Protein AF-A0AAV3SP90-F1 (afdb_monomer_lite)

Foldseek 3Di:
DDDPPDFEDEDDDDPPDPDDLQNQLVCLLVQNNPRGQWYDALQWIWGQPPPPVTSQWTFIHHPPDPDGPDIDGSPVDPGSVVVNVVSNVVHVVVVVD

Secondary structure (DSSP, 8-state):
-----SS-----S-TTSS--HHHHHHHHHHT---S-SEEEETTEEEEE-SSSSSTTEEEEE-TT-SS-SEEEEGGG-SSHHHHHHHHHHS-HHHHT-

Organism: Halococcus dombrowskii (NCBI:txid179637)

Sequence (97 aa):
MSSRDDGFAVVYPDEDSQWTSAAVLGELMAGVYEHGAWVQIHGVDLRLAGDSDGQNVWYVHPPDEPDPVEAVNTQAFQTASALEEYLRDLDPAKQAD

Structure (mmCIF, N/CA/C/O backbone):
data_AF-A0AAV3SP90-F1
#
_entry.id   AF-A0AAV3SP90-F1
#
loop_
_atom_site.group_PDB
_atom_site.id
_atom_site.type_symbol
_atom_site.label_atom_id
_atom_site.label_alt_id
_atom_site.label_comp_id
_atom_site.label_asym_id
_atom_site.label_entity_id
_atom_site.label_seq_id
_atom_site.pdbx_PDB_ins_code
_atom_site.Cartn_x
_atom_site.Cartn_y
_atom_site.Cartn_z
_atom_site.occupancy
_atom_site.B_iso_or_equiv
_atom_site.auth_seq_id
_atom_site.auth_comp_id
_atom_site.auth_asym_id
_atom_site.auth_atom_id
_atom_site.pdbx_PDB_model_num
ATOM 1 N N . MET A 1 1 ? 12.766 -15.348 -15.921 1.00 44.75 1 MET A N 1
ATOM 2 C CA . MET A 1 1 ? 13.328 -15.239 -14.559 1.00 44.75 1 MET A CA 1
ATOM 3 C C . MET A 1 1 ? 14.511 -14.293 -14.639 1.00 44.75 1 MET A C 1
ATOM 5 O O . MET A 1 1 ? 15.613 -14.736 -14.932 1.00 44.75 1 MET A O 1
ATOM 9 N N . SER A 1 2 ? 14.258 -12.993 -14.501 1.00 40.25 2 SER A N 1
ATOM 10 C CA . SER A 1 2 ? 15.283 -11.954 -14.622 1.00 40.25 2 SER A CA 1
ATOM 11 C C . SER A 1 2 ? 15.239 -11.086 -13.368 1.00 40.25 2 SER A C 1
ATOM 13 O O . SER A 1 2 ? 14.243 -10.422 -13.113 1.00 40.25 2 SER A O 1
ATOM 15 N N . SER A 1 3 ? 16.302 -11.239 -12.581 1.00 42.72 3 SER A N 1
ATOM 16 C CA . SER A 1 3 ? 16.845 -10.427 -11.487 1.00 42.72 3 SER A CA 1
ATOM 17 C C . SER A 1 3 ? 15.913 -9.487 -10.709 1.00 42.72 3 SER A C 1
ATOM 19 O O . SER A 1 3 ? 15.781 -8.312 -11.034 1.00 42.72 3 SER A O 1
ATOM 21 N N . ARG A 1 4 ? 15.394 -10.007 -9.588 1.00 53.28 4 ARG A N 1
ATOM 22 C CA . ARG A 1 4 ? 15.040 -9.260 -8.364 1.00 53.28 4 ARG A CA 1
ATOM 23 C C . ARG A 1 4 ? 16.334 -8.860 -7.624 1.00 53.28 4 ARG A C 1
ATOM 25 O O . ARG A 1 4 ? 16.640 -9.449 -6.597 1.00 53.28 4 ARG A O 1
ATOM 32 N N . ASP A 1 5 ? 17.144 -7.956 -8.171 1.00 50.59 5 ASP A N 1
ATOM 33 C CA . ASP A 1 5 ? 18.406 -7.525 -7.532 1.00 50.59 5 ASP A CA 1
ATOM 34 C C . ASP A 1 5 ? 18.750 -6.085 -7.954 1.00 50.59 5 ASP A C 1
ATOM 36 O O . ASP A 1 5 ? 19.648 -5.884 -8.759 1.00 50.59 5 ASP A O 1
ATOM 40 N N . ASP A 1 6 ? 17.930 -5.112 -7.524 1.00 49.50 6 ASP A N 1
ATOM 41 C CA . ASP A 1 6 ? 18.294 -3.690 -7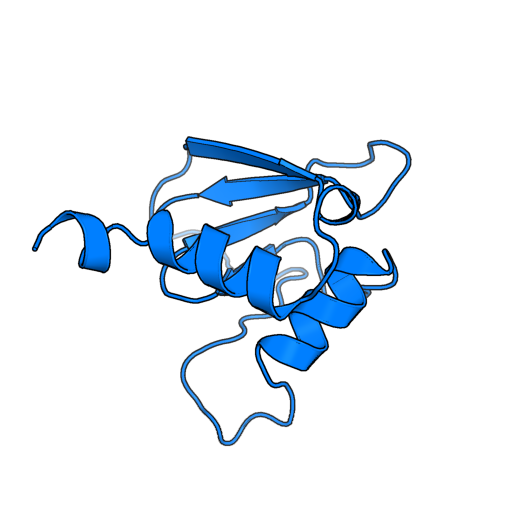.325 1.00 49.50 6 ASP A CA 1
ATOM 42 C C . ASP A 1 6 ? 17.088 -2.951 -6.673 1.00 49.50 6 ASP A C 1
ATOM 44 O O . ASP A 1 6 ? 16.113 -2.624 -7.346 1.00 49.50 6 ASP A O 1
ATOM 48 N N . GLY A 1 7 ? 17.082 -2.747 -5.345 1.00 49.44 7 GLY A N 1
ATOM 49 C CA . GLY A 1 7 ? 16.218 -1.737 -4.690 1.00 49.44 7 GLY A CA 1
ATOM 50 C C . GLY A 1 7 ? 14.759 -2.083 -4.317 1.00 49.44 7 GLY A C 1
ATOM 51 O O . GLY A 1 7 ? 13.888 -1.219 -4.450 1.00 49.44 7 GLY A O 1
ATOM 52 N N . PHE A 1 8 ? 14.461 -3.292 -3.826 1.00 51.56 8 PHE A N 1
ATOM 53 C CA . PHE A 1 8 ? 13.129 -3.650 -3.300 1.00 51.56 8 PHE A CA 1
ATOM 54 C C . PHE A 1 8 ? 13.202 -4.075 -1.829 1.00 51.56 8 PHE A C 1
ATOM 56 O O . PHE A 1 8 ? 14.136 -4.768 -1.424 1.00 51.56 8 PHE A O 1
ATOM 63 N N . ALA A 1 9 ? 12.192 -3.705 -1.043 1.00 54.38 9 ALA A N 1
ATOM 64 C CA . ALA A 1 9 ? 12.022 -4.179 0.321 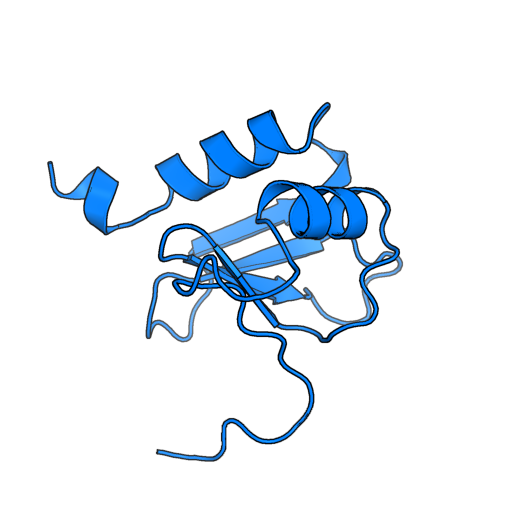1.00 54.38 9 ALA A CA 1
ATOM 65 C C . ALA A 1 9 ? 10.785 -5.080 0.372 1.00 54.38 9 ALA A C 1
ATOM 67 O O . ALA A 1 9 ? 9.644 -4.636 0.264 1.00 54.38 9 ALA A O 1
ATOM 68 N N . VAL A 1 10 ? 11.022 -6.388 0.497 1.00 55.19 10 VAL A N 1
ATOM 69 C CA . VAL A 1 10 ? 9.945 -7.365 0.693 1.00 55.19 10 VAL A CA 1
ATOM 70 C C . VAL A 1 10 ? 9.507 -7.296 2.142 1.00 55.19 10 VAL A C 1
ATOM 72 O O . VAL A 1 10 ? 10.297 -7.548 3.048 1.00 55.19 10 VAL A O 1
ATOM 75 N N . VAL A 1 11 ? 8.236 -6.991 2.349 1.00 59.88 11 VAL A N 1
ATOM 76 C CA . VAL A 1 11 ? 7.608 -6.960 3.663 1.00 59.88 11 VAL A CA 1
ATOM 77 C C . VAL A 1 11 ? 6.540 -8.055 3.639 1.00 59.88 11 VAL A C 1
ATOM 79 O O . VAL A 1 11 ? 5.391 -7.713 3.468 1.00 59.88 11 VAL A O 1
ATOM 82 N N . TYR A 1 12 ? 6.890 -9.358 3.667 1.00 58.25 12 TYR A N 1
ATOM 83 C CA . TYR A 1 12 ? 6.075 -10.497 4.193 1.00 58.25 12 TYR A CA 1
ATOM 84 C C . TYR A 1 12 ? 6.563 -11.897 3.721 1.00 58.25 12 TYR A C 1
ATOM 86 O O . TYR A 1 12 ? 7.203 -11.984 2.670 1.00 58.25 12 TYR A O 1
ATOM 94 N N . PRO A 1 13 ? 6.224 -13.009 4.435 1.00 46.91 13 PRO A N 1
ATOM 95 C CA . PRO A 1 13 ? 5.525 -13.129 5.718 1.00 46.91 13 PRO A CA 1
ATOM 96 C C . PRO A 1 13 ? 6.455 -13.742 6.781 1.00 46.91 13 PRO A C 1
ATOM 98 O O . PRO A 1 13 ? 6.370 -14.929 7.081 1.00 46.91 13 PRO A O 1
ATOM 101 N N . ASP A 1 14 ? 7.377 -12.966 7.334 1.00 40.72 14 ASP A N 1
ATOM 102 C CA . ASP A 1 14 ? 8.162 -13.415 8.482 1.00 40.72 14 ASP A CA 1
ATOM 103 C C . ASP A 1 14 ? 8.057 -12.313 9.532 1.00 40.72 14 ASP A C 1
ATOM 105 O O . ASP A 1 14 ? 8.710 -11.275 9.441 1.00 40.72 14 ASP A O 1
ATOM 109 N N . GLU A 1 15 ? 7.160 -12.516 10.500 1.00 44.03 15 GLU A N 1
ATOM 110 C CA . GLU A 1 15 ? 6.970 -11.647 11.672 1.00 44.03 15 GLU A CA 1
ATOM 111 C C . GLU A 1 15 ? 8.239 -11.555 12.557 1.00 44.03 15 GLU A C 1
ATOM 113 O O . GLU A 1 15 ? 8.238 -10.864 13.574 1.00 44.03 15 GLU A O 1
ATOM 118 N N . ASP A 1 16 ? 9.330 -12.222 12.165 1.00 45.62 16 ASP A N 1
ATOM 119 C CA . ASP A 1 16 ? 10.684 -12.119 12.723 1.00 45.62 16 ASP A CA 1
ATOM 120 C C . ASP A 1 16 ? 11.478 -10.932 12.128 1.00 45.62 16 ASP A C 1
ATOM 122 O O . ASP A 1 16 ? 12.511 -10.513 12.660 1.00 45.62 16 ASP A O 1
ATOM 126 N N . SER A 1 17 ? 10.982 -10.322 11.046 1.00 51.91 17 SER A N 1
ATOM 127 C CA . SER A 1 17 ? 11.510 -9.060 10.536 1.00 51.91 17 SER A CA 1
ATOM 128 C C . SER A 1 17 ? 10.995 -7.892 11.375 1.00 51.91 17 SER A C 1
ATOM 130 O O . SER A 1 17 ? 9.802 -7.694 11.560 1.00 51.91 17 SER A O 1
ATOM 132 N N . GLN A 1 18 ? 11.931 -7.064 11.827 1.00 55.66 18 GLN A N 1
ATOM 133 C CA . GLN A 1 18 ? 11.801 -5.808 12.593 1.00 55.66 18 GLN A CA 1
ATOM 134 C C . GLN A 1 18 ? 10.784 -4.767 12.041 1.00 55.66 18 GLN A C 1
ATOM 136 O O . GLN A 1 18 ? 10.643 -3.686 12.610 1.00 55.66 18 GLN A O 1
ATOM 141 N N . TRP A 1 19 ? 10.087 -5.072 10.943 1.00 62.09 19 TRP A N 1
ATOM 142 C CA . TRP A 1 19 ? 9.259 -4.184 10.135 1.00 62.09 19 TRP A CA 1
ATOM 14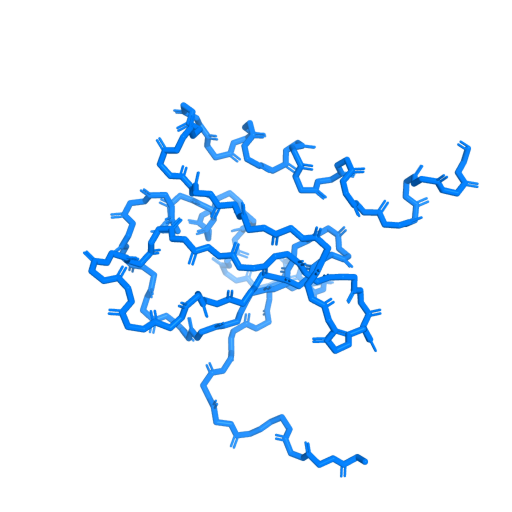3 C C . TRP A 1 19 ? 7.830 -4.730 10.076 1.00 62.09 19 TRP A C 1
ATOM 145 O O . TRP A 1 19 ? 7.542 -5.682 9.356 1.00 62.09 19 TRP A O 1
ATOM 155 N N . THR A 1 20 ? 6.923 -4.125 10.842 1.00 74.19 20 THR A N 1
ATOM 156 C CA . THR A 1 20 ? 5.490 -4.460 10.777 1.00 74.19 20 THR A CA 1
ATOM 157 C C . THR A 1 20 ? 4.830 -3.778 9.575 1.00 74.19 20 THR A C 1
ATOM 159 O O . THR A 1 20 ? 5.265 -2.698 9.167 1.00 74.19 20 THR A O 1
ATOM 162 N N . SER A 1 21 ? 3.745 -4.355 9.038 1.00 77.25 21 SER A N 1
ATOM 163 C CA . SER A 1 21 ? 2.945 -3.731 7.966 1.00 77.25 21 SER A CA 1
ATOM 164 C C . SER A 1 21 ? 2.514 -2.312 8.345 1.00 77.25 21 SER A C 1
ATOM 166 O O . SER A 1 21 ? 2.634 -1.391 7.545 1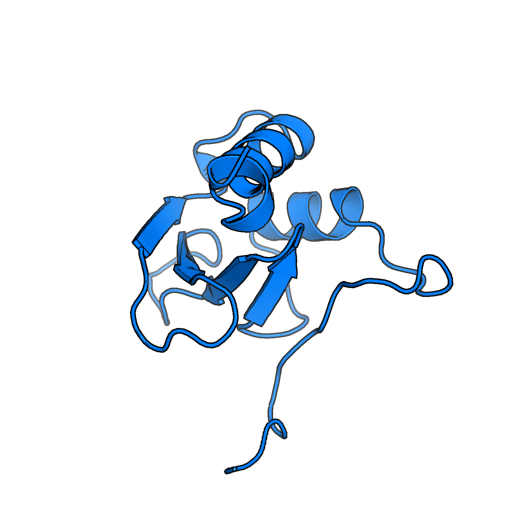.00 77.25 21 SER A O 1
ATOM 168 N N . ALA A 1 22 ? 2.116 -2.102 9.601 1.00 79.88 22 ALA A N 1
ATOM 169 C CA . ALA A 1 22 ? 1.744 -0.791 10.120 1.00 79.88 22 ALA A CA 1
ATOM 170 C C . ALA A 1 22 ? 2.888 0.240 10.079 1.00 79.88 22 ALA A C 1
ATOM 172 O O . ALA A 1 22 ? 2.637 1.403 9.763 1.00 79.88 22 ALA A O 1
ATOM 173 N N . ALA A 1 23 ? 4.128 -0.163 10.385 1.00 81.06 23 ALA A N 1
ATOM 174 C CA . ALA A 1 23 ? 5.285 0.734 10.328 1.00 81.06 23 ALA A CA 1
ATOM 175 C C . ALA A 1 23 ? 5.572 1.172 8.885 1.00 81.06 23 ALA A C 1
ATOM 177 O O . ALA A 1 23 ? 5.637 2.368 8.609 1.00 81.06 23 ALA A O 1
ATOM 178 N N . VAL A 1 24 ? 5.614 0.208 7.963 1.00 83.06 24 VAL A N 1
ATOM 179 C CA . VAL A 1 24 ? 5.850 0.453 6.533 1.00 83.06 24 VAL A CA 1
ATOM 180 C C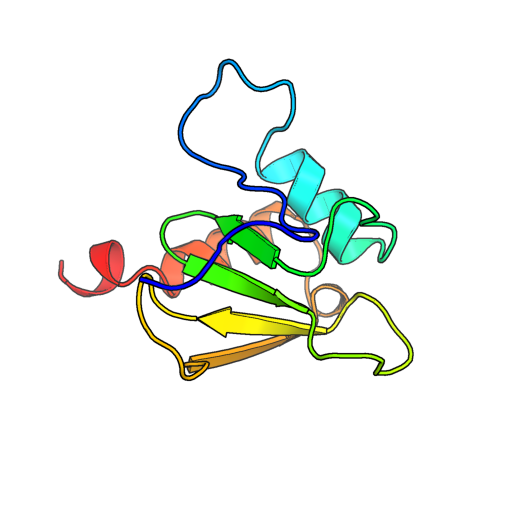 . VAL A 1 24 ? 4.763 1.342 5.940 1.00 83.06 24 VAL A C 1
ATOM 182 O O . VAL A 1 24 ? 5.060 2.343 5.296 1.00 83.06 24 VAL A O 1
ATOM 185 N N . LEU A 1 25 ? 3.493 1.033 6.204 1.00 86.69 25 LEU A N 1
ATOM 186 C CA . LEU A 1 25 ? 2.367 1.849 5.750 1.00 86.69 25 LEU A CA 1
ATOM 187 C C . LEU A 1 25 ? 2.416 3.268 6.326 1.00 86.69 25 LEU A C 1
ATOM 189 O O . LEU A 1 25 ? 2.103 4.224 5.621 1.00 86.69 25 LEU A O 1
ATOM 193 N N . GLY A 1 26 ? 2.849 3.423 7.579 1.00 85.62 26 GLY A N 1
ATOM 194 C CA . GLY A 1 26 ? 3.074 4.731 8.188 1.00 85.62 26 GLY A CA 1
ATOM 195 C C . GLY A 1 26 ? 4.127 5.557 7.444 1.00 85.62 26 GLY A C 1
ATOM 196 O O . GLY A 1 26 ? 3.895 6.732 7.162 1.00 85.62 26 GLY A O 1
ATOM 197 N N . GLU A 1 27 ? 5.252 4.946 7.072 1.00 85.50 27 GLU A N 1
ATOM 198 C CA . GLU A 1 27 ? 6.315 5.610 6.306 1.00 85.50 27 GLU A CA 1
ATOM 199 C C . GLU A 1 27 ? 5.882 5.953 4.875 1.00 85.50 27 GLU A C 1
ATOM 201 O O . GLU A 1 27 ? 6.158 7.055 4.395 1.00 85.50 27 GLU A O 1
ATOM 206 N N . LEU A 1 28 ? 5.133 5.057 4.224 1.00 85.31 28 LEU A N 1
ATOM 207 C CA . LEU A 1 28 ? 4.546 5.279 2.899 1.00 85.31 28 LEU A CA 1
ATOM 208 C C . LEU A 1 28 ? 3.536 6.435 2.893 1.00 85.31 28 LEU A C 1
ATOM 210 O O . LEU A 1 28 ? 3.466 7.195 1.931 1.00 85.31 28 LEU A O 1
ATOM 214 N N . MET A 1 29 ? 2.744 6.588 3.957 1.00 85.50 29 MET A N 1
ATOM 215 C CA . MET A 1 29 ? 1.814 7.715 4.110 1.00 85.50 29 MET A CA 1
ATOM 216 C C . MET A 1 29 ? 2.528 9.033 4.422 1.00 85.50 29 MET A C 1
ATOM 218 O O . MET A 1 29 ? 2.074 10.101 4.007 1.00 85.50 29 MET A O 1
ATOM 222 N N . ALA A 1 30 ? 3.635 8.968 5.161 1.00 83.69 30 ALA A N 1
ATOM 223 C CA . ALA A 1 30 ? 4.463 10.127 5.469 1.00 83.69 30 ALA A CA 1
ATOM 224 C C . ALA A 1 30 ? 5.356 10.556 4.289 1.00 83.69 30 ALA A C 1
ATOM 226 O O . ALA A 1 30 ? 5.921 11.649 4.333 1.00 83.69 30 ALA A O 1
ATOM 227 N N . GLY A 1 31 ? 5.471 9.729 3.243 1.00 77.50 31 GLY A N 1
ATOM 228 C CA . GLY A 1 31 ? 6.337 9.984 2.092 1.00 77.50 31 GLY A CA 1
ATOM 229 C C . GLY A 1 31 ? 7.824 9.957 2.452 1.00 77.50 31 GLY A C 1
ATOM 230 O O . GLY A 1 31 ? 8.611 10.675 1.841 1.00 77.50 31 GLY A O 1
ATOM 231 N N . VAL A 1 32 ? 8.187 9.183 3.481 1.00 77.69 32 VAL A N 1
ATOM 232 C CA . VAL A 1 32 ? 9.564 9.032 3.993 1.00 77.69 32 VAL A CA 1
ATOM 233 C C . VAL A 1 32 ? 10.100 7.619 3.769 1.00 77.69 32 VAL A C 1
ATOM 235 O O . VAL A 1 32 ? 11.047 7.203 4.422 1.00 77.69 32 VAL A O 1
ATOM 238 N N . TYR A 1 33 ? 9.464 6.844 2.892 1.00 76.75 33 TYR A N 1
ATOM 239 C CA . TYR A 1 33 ? 9.833 5.456 2.665 1.00 76.75 33 TYR A CA 1
ATOM 240 C C . T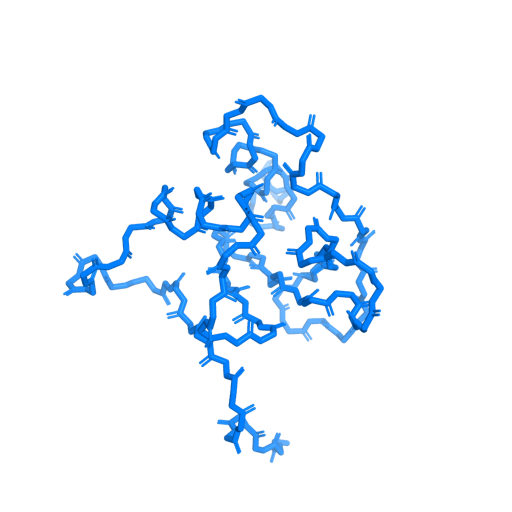YR A 1 33 ? 11.099 5.357 1.800 1.00 76.75 33 TYR A C 1
ATOM 242 O O . TYR A 1 33 ? 11.048 5.476 0.579 1.00 76.75 33 TYR A O 1
ATOM 250 N N . GLU A 1 34 ? 12.246 5.117 2.437 1.00 68.88 34 GLU A N 1
ATOM 251 C CA . GLU A 1 34 ? 13.563 5.125 1.775 1.00 68.88 34 GLU A CA 1
ATOM 252 C C . GLU A 1 34 ? 14.035 3.735 1.300 1.00 68.88 34 GLU A C 1
ATOM 254 O O . GLU A 1 34 ? 15.101 3.604 0.699 1.00 68.88 34 GLU A O 1
ATOM 259 N N . HIS A 1 35 ? 13.258 2.679 1.558 1.00 67.62 35 HIS A N 1
ATOM 260 C CA . HIS A 1 35 ? 13.716 1.289 1.421 1.00 67.62 35 HIS A CA 1
ATOM 261 C C . HIS A 1 35 ? 13.578 0.698 0.013 1.00 67.62 35 HIS A C 1
ATOM 263 O O . HIS A 1 35 ? 14.060 -0.409 -0.235 1.00 67.62 35 HIS A O 1
ATOM 269 N N . GLY A 1 36 ? 12.961 1.426 -0.919 1.00 67.00 36 GLY A N 1
ATOM 270 C CA . GLY A 1 36 ? 12.880 1.027 -2.320 1.00 67.00 36 GLY A CA 1
ATOM 271 C C . GLY A 1 36 ? 11.590 1.453 -3.006 1.00 67.00 36 GLY A C 1
ATOM 272 O O . GLY A 1 36 ? 10.696 2.039 -2.403 1.00 67.00 36 GLY A O 1
ATOM 273 N N . ALA A 1 37 ? 11.484 1.119 -4.290 1.00 74.06 37 ALA A N 1
ATOM 274 C CA . ALA A 1 37 ? 10.314 1.420 -5.116 1.00 74.06 37 ALA A CA 1
ATOM 275 C C . ALA A 1 37 ? 9.265 0.293 -5.112 1.00 74.06 37 ALA A C 1
ATOM 277 O O . ALA A 1 37 ? 8.347 0.318 -5.928 1.00 74.06 37 ALA A O 1
ATOM 278 N N . TRP A 1 38 ? 9.405 -0.717 -4.247 1.00 81.00 38 TRP A N 1
ATOM 279 C CA . TRP A 1 38 ? 8.510 -1.874 -4.196 1.00 81.00 38 TRP A CA 1
ATOM 280 C C . TRP A 1 38 ? 8.369 -2.406 -2.765 1.00 81.00 38 TRP A C 1
ATOM 282 O O . TRP A 1 38 ? 9.376 -2.686 -2.114 1.00 81.00 38 TRP A O 1
ATOM 292 N N . VAL A 1 39 ? 7.117 -2.555 -2.327 1.00 82.94 39 VAL A N 1
ATOM 293 C CA . VAL A 1 39 ? 6.642 -3.166 -1.079 1.00 82.94 39 VAL A CA 1
ATOM 294 C C . VAL A 1 39 ? 5.597 -4.232 -1.406 1.00 82.94 39 VAL A C 1
ATOM 296 O O . VAL A 1 39 ? 4.767 -4.016 -2.275 1.00 82.94 39 VAL A O 1
ATOM 299 N N . GLN A 1 40 ? 5.586 -5.360 -0.705 1.00 83.50 40 GLN A N 1
ATOM 300 C CA . GLN A 1 40 ? 4.488 -6.334 -0.779 1.00 83.50 40 GLN A CA 1
ATOM 301 C C . GLN A 1 40 ? 3.702 -6.289 0.535 1.00 83.50 40 GLN A C 1
ATOM 303 O O . GLN A 1 40 ? 4.331 -6.202 1.577 1.00 83.50 40 GLN A O 1
ATOM 308 N N . ILE A 1 41 ? 2.365 -6.295 0.512 1.00 81.81 41 ILE A N 1
ATOM 309 C CA . ILE A 1 41 ? 1.491 -6.282 1.703 1.00 81.81 41 ILE A CA 1
ATOM 310 C C . ILE A 1 41 ? 0.242 -7.111 1.394 1.00 81.81 41 ILE A C 1
ATOM 312 O O . ILE A 1 41 ? -0.361 -6.906 0.353 1.00 81.81 41 ILE A O 1
ATOM 316 N N . HIS A 1 42 ? -0.176 -8.017 2.288 1.00 77.12 42 HIS A N 1
ATOM 317 C CA . HIS A 1 42 ? -1.428 -8.796 2.152 1.00 77.12 42 HIS A CA 1
ATOM 318 C C . HIS A 1 42 ? -1.629 -9.450 0.773 1.00 77.12 42 HIS A C 1
ATOM 320 O O . HIS A 1 42 ? -2.740 -9.478 0.272 1.00 77.12 42 HIS A O 1
ATOM 326 N N . GLY A 1 43 ? -0.561 -9.946 0.140 1.00 77.81 43 GLY A N 1
ATOM 327 C CA . GLY A 1 43 ? -0.654 -10.601 -1.171 1.00 77.81 43 GLY A CA 1
ATOM 328 C C . GLY A 1 43 ? -0.692 -9.656 -2.376 1.00 77.81 43 GLY A C 1
ATOM 329 O O . GLY A 1 43 ? -0.692 -10.143 -3.502 1.00 77.81 43 GLY A O 1
ATOM 330 N N . VAL A 1 44 ? -0.647 -8.336 -2.170 1.00 85.62 44 VAL A N 1
ATOM 331 C CA . VAL A 1 44 ? -0.522 -7.338 -3.243 1.00 85.62 44 VAL A CA 1
ATOM 332 C C . VAL A 1 44 ? 0.851 -6.674 -3.244 1.00 85.62 44 VAL A C 1
ATOM 334 O O . VAL A 1 44 ? 1.481 -6.474 -2.204 1.00 85.62 44 VAL A O 1
ATOM 337 N N . ASP A 1 45 ? 1.309 -6.304 -4.432 1.00 87.94 45 ASP A N 1
ATOM 338 C CA . ASP A 1 45 ? 2.563 -5.603 -4.670 1.00 87.94 45 ASP A CA 1
ATOM 339 C C . ASP A 1 45 ? 2.295 -4.105 -4.867 1.00 87.94 45 ASP A C 1
ATOM 341 O O . ASP A 1 45 ? 1.671 -3.690 -5.839 1.00 87.94 45 ASP A O 1
ATOM 345 N N . LEU A 1 46 ? 2.809 -3.274 -3.971 1.00 87.69 46 LEU A N 1
ATOM 346 C CA . LEU A 1 46 ? 2.878 -1.825 -4.116 1.00 87.69 46 LEU A CA 1
ATOM 347 C C . LEU A 1 46 ? 4.170 -1.430 -4.820 1.00 87.69 46 LEU A C 1
ATOM 349 O O . LEU A 1 46 ? 5.257 -1.674 -4.299 1.00 87.69 46 LEU A O 1
ATOM 353 N N . ARG A 1 47 ? 4.073 -0.758 -5.966 1.00 87.06 47 ARG A N 1
ATOM 354 C CA . ARG A 1 47 ? 5.226 -0.237 -6.714 1.00 87.06 47 ARG A CA 1
ATOM 355 C C . ARG A 1 47 ? 5.135 1.277 -6.855 1.00 87.06 47 ARG A C 1
ATOM 357 O O . ARG A 1 47 ? 4.102 1.790 -7.262 1.00 87.06 47 ARG A O 1
ATOM 364 N N . LEU A 1 48 ? 6.191 2.009 -6.527 1.00 84.50 48 LEU A N 1
ATOM 365 C CA . LEU A 1 48 ? 6.192 3.471 -6.575 1.00 84.50 48 LEU A CA 1
ATOM 366 C C . LEU A 1 48 ? 5.895 3.958 -8.002 1.00 84.50 48 LEU A C 1
ATOM 368 O O . LEU A 1 48 ? 6.496 3.477 -8.965 1.00 84.50 48 LEU A O 1
ATOM 372 N N . ALA A 1 49 ? 5.006 4.943 -8.147 1.00 79.12 49 ALA A N 1
ATOM 373 C CA . ALA A 1 49 ? 4.544 5.435 -9.447 1.00 79.12 49 ALA A CA 1
ATOM 374 C C . ALA A 1 49 ? 5.547 6.344 -10.203 1.00 79.12 49 ALA A C 1
ATOM 376 O O . ALA A 1 49 ? 5.154 7.233 -10.963 1.00 79.12 49 ALA A O 1
ATOM 377 N N . GLY A 1 50 ? 6.850 6.106 -10.033 1.00 70.50 50 GLY A N 1
ATOM 378 C CA . GLY A 1 50 ? 7.938 6.892 -10.623 1.00 70.50 50 GLY A CA 1
ATOM 379 C C . GLY A 1 50 ? 8.203 8.224 -9.910 1.00 70.50 50 GLY A C 1
ATOM 380 O O . GLY A 1 50 ? 7.793 8.424 -8.770 1.00 70.50 50 GLY A O 1
ATOM 381 N N . ASP A 1 51 ? 8.888 9.142 -10.603 1.00 57.50 51 ASP A N 1
ATOM 382 C CA . ASP A 1 51 ? 9.386 10.449 -10.112 1.00 57.50 51 ASP A CA 1
ATOM 383 C C . ASP A 1 51 ? 8.276 11.512 -9.923 1.00 57.50 51 ASP A C 1
ATOM 385 O O . ASP A 1 51 ? 8.481 12.710 -10.101 1.00 57.50 51 ASP A O 1
ATOM 389 N N . SER A 1 52 ? 7.045 11.081 -9.643 1.00 52.53 52 SER A N 1
ATOM 390 C CA . SER A 1 52 ? 5.879 11.965 -9.599 1.00 52.53 52 SER A CA 1
ATOM 391 C C . SER A 1 52 ? 5.834 12.761 -8.294 1.00 52.53 52 SER A C 1
ATOM 393 O O . SER A 1 52 ? 5.068 12.383 -7.425 1.00 52.53 52 SER A O 1
ATOM 395 N N . ASP A 1 53 ? 6.637 13.825 -8.152 1.00 53.12 53 ASP A N 1
ATOM 396 C CA . ASP A 1 53 ? 6.574 14.939 -7.163 1.00 53.12 53 ASP A CA 1
ATOM 397 C C . ASP A 1 53 ? 6.262 14.603 -5.672 1.00 53.12 53 ASP A C 1
ATOM 399 O O . ASP A 1 53 ? 6.094 15.490 -4.836 1.00 53.12 53 ASP A O 1
ATOM 403 N N . GLY A 1 54 ? 6.212 13.328 -5.289 1.00 57.50 54 GLY A N 1
ATOM 404 C CA . GLY A 1 54 ? 5.774 12.852 -3.987 1.00 57.50 54 GLY A CA 1
ATOM 405 C C . GLY A 1 54 ? 5.777 11.326 -3.925 1.00 57.50 54 GLY A C 1
ATOM 406 O O . GLY A 1 54 ? 5.114 10.653 -4.711 1.00 57.50 54 GLY A O 1
ATOM 407 N N . GLN A 1 55 ? 6.480 10.773 -2.935 1.00 69.00 55 GLN A N 1
ATOM 408 C CA . GLN A 1 55 ? 6.597 9.331 -2.658 1.00 69.00 55 GLN A CA 1
ATOM 409 C C . GLN A 1 55 ? 5.284 8.697 -2.135 1.00 69.00 55 GLN A C 1
ATOM 411 O O . GLN A 1 55 ? 5.294 7.724 -1.387 1.00 69.00 55 GLN A O 1
ATOM 416 N N . ASN A 1 56 ? 4.138 9.267 -2.516 1.00 82.81 56 ASN A N 1
ATOM 417 C CA . ASN A 1 56 ? 2.821 8.977 -1.958 1.00 82.81 56 ASN A CA 1
ATOM 418 C C . ASN A 1 56 ? 1.905 8.255 -2.949 1.00 82.81 56 ASN A C 1
ATOM 420 O O . ASN A 1 56 ? 0.862 7.751 -2.549 1.00 82.81 56 ASN A O 1
ATOM 424 N N . VAL A 1 57 ? 2.255 8.209 -4.238 1.00 87.19 57 VAL A N 1
ATOM 425 C CA . VAL A 1 57 ? 1.465 7.486 -5.244 1.00 87.19 57 VAL A CA 1
ATOM 426 C C . VAL A 1 57 ? 2.133 6.158 -5.567 1.00 87.19 57 VAL A C 1
ATOM 428 O O . VAL A 1 57 ? 3.286 6.114 -5.997 1.00 87.19 57 VAL A O 1
ATOM 431 N N . TRP A 1 58 ? 1.383 5.079 -5.378 1.00 88.94 58 TRP A N 1
ATOM 432 C CA . TRP A 1 58 ? 1.838 3.707 -5.548 1.00 88.94 58 TRP A CA 1
ATOM 433 C C . TRP A 1 58 ? 0.880 2.954 -6.464 1.00 88.94 58 TRP A C 1
ATOM 435 O O . TRP A 1 58 ? -0.333 3.085 -6.361 1.00 88.94 58 TRP A O 1
ATOM 445 N N . TYR A 1 59 ? 1.419 2.165 -7.376 1.00 89.75 59 TYR A N 1
ATOM 446 C CA . TYR A 1 59 ? 0.671 1.225 -8.187 1.00 89.75 59 TYR A CA 1
ATOM 447 C C . TYR A 1 59 ? 0.466 -0.076 -7.420 1.00 89.75 59 TYR A C 1
ATOM 449 O O . TYR A 1 59 ? 1.428 -0.666 -6.933 1.00 89.75 59 TYR A O 1
ATOM 457 N N . VAL A 1 60 ? -0.783 -0.519 -7.330 1.00 90.31 60 VAL A N 1
ATOM 458 C CA . VAL A 1 60 ? -1.161 -1.811 -6.765 1.00 90.31 60 VAL A CA 1
ATOM 459 C C . VAL A 1 60 ? -1.147 -2.842 -7.884 1.00 90.31 60 VAL A C 1
ATOM 461 O O . VAL A 1 60 ? -1.829 -2.684 -8.898 1.00 90.31 60 VAL A O 1
ATOM 464 N N . HIS A 1 61 ? -0.378 -3.903 -7.690 1.00 89.06 61 HIS A N 1
ATOM 465 C CA . HIS A 1 61 ? -0.287 -5.045 -8.582 1.00 89.06 61 HIS A CA 1
ATOM 466 C C . HIS A 1 61 ? -0.760 -6.309 -7.855 1.00 89.06 61 HIS A C 1
ATOM 468 O O . HIS A 1 61 ? -0.368 -6.535 -6.705 1.00 89.06 61 HIS A O 1
ATOM 474 N N . PRO A 1 62 ? -1.550 -7.166 -8.517 1.00 84.50 62 PRO A N 1
ATOM 475 C CA . PRO A 1 62 ? -1.732 -8.540 -8.082 1.00 84.50 62 PRO A CA 1
ATOM 476 C C . PRO A 1 62 ? -0.378 -9.267 -8.048 1.00 84.50 62 PRO A C 1
ATOM 478 O O . PRO A 1 62 ? 0.548 -8.896 -8.785 1.00 84.50 62 PRO A O 1
ATOM 481 N N . PRO A 1 63 ? -0.245 -10.314 -7.219 1.00 77.75 63 PRO A N 1
ATOM 482 C CA . PRO A 1 63 ? 0.979 -11.086 -7.154 1.00 77.75 63 PRO A CA 1
ATOM 483 C C . PRO A 1 63 ? 1.236 -11.722 -8.524 1.00 77.75 63 PRO A C 1
ATOM 485 O O . PRO A 1 63 ? 0.338 -12.287 -9.144 1.00 77.75 63 PRO A O 1
ATOM 488 N N . ASP A 1 64 ? 2.473 -11.592 -9.001 1.00 73.94 64 ASP A N 1
ATOM 489 C CA . ASP A 1 64 ? 2.938 -12.116 -10.292 1.00 73.94 64 ASP A CA 1
ATOM 490 C C . ASP A 1 64 ? 2.324 -11.465 -11.550 1.00 73.94 64 ASP A C 1
ATOM 492 O O . ASP A 1 64 ? 2.650 -11.880 -12.667 1.00 73.94 64 ASP A O 1
ATOM 496 N N . GLU A 1 65 ? 1.525 -10.399 -11.412 1.00 79.69 65 GLU A N 1
ATOM 497 C CA . GLU A 1 65 ? 1.015 -9.640 -12.557 1.00 79.69 65 GLU A CA 1
ATOM 498 C C . GLU A 1 65 ? 1.890 -8.412 -12.891 1.00 79.69 65 GLU A C 1
ATOM 500 O O . GLU A 1 65 ? 2.344 -7.667 -12.007 1.00 79.69 65 GLU A O 1
ATOM 505 N N . PRO A 1 66 ? 2.189 -8.185 -14.188 1.00 78.44 66 PRO A N 1
ATOM 506 C CA . PRO A 1 66 ? 3.010 -7.056 -14.610 1.00 78.44 66 PRO A CA 1
ATOM 507 C C . PRO A 1 66 ? 2.228 -5.740 -14.605 1.00 78.44 66 PRO A C 1
ATOM 509 O O . PRO A 1 66 ? 2.818 -4.698 -14.322 1.00 78.44 66 PRO A O 1
ATOM 512 N N . ASP A 1 67 ? 0.927 -5.786 -14.891 1.00 83.62 67 ASP A N 1
ATOM 513 C CA . ASP A 1 67 ? 0.071 -4.613 -15.025 1.00 83.62 67 ASP A CA 1
ATOM 514 C C . ASP A 1 67 ? -0.548 -4.223 -13.675 1.00 83.62 67 ASP A C 1
ATOM 516 O O . ASP A 1 67 ? -0.898 -5.100 -12.880 1.00 83.62 67 ASP A O 1
ATOM 520 N N . PRO A 1 68 ? -0.643 -2.919 -13.363 1.00 87.81 68 PRO A N 1
ATOM 521 C CA . PRO A 1 68 ? -1.289 -2.477 -12.142 1.00 87.81 68 PRO A CA 1
ATOM 522 C C . PRO A 1 68 ? -2.804 -2.580 -12.286 1.00 87.81 68 PRO A C 1
ATOM 524 O O . PRO A 1 68 ? -3.369 -2.200 -13.313 1.00 87.81 68 PRO A O 1
ATOM 527 N N . VAL A 1 69 ? -3.469 -3.033 -11.228 1.00 87.88 69 VAL A N 1
ATOM 528 C CA . VAL A 1 69 ? -4.933 -2.957 -11.144 1.00 87.88 69 VAL A CA 1
ATOM 529 C C . VAL A 1 69 ? -5.386 -1.555 -10.765 1.00 87.88 69 VAL A C 1
ATOM 531 O O . VAL A 1 69 ? -6.472 -1.134 -11.160 1.00 87.88 69 VAL A O 1
ATOM 534 N N . GLU A 1 70 ? -4.548 -0.810 -10.036 1.00 88.44 70 GLU A N 1
ATOM 535 C CA . GLU A 1 70 ? -4.912 0.510 -9.538 1.00 88.44 70 GLU A CA 1
ATOM 536 C C . GLU A 1 70 ? -3.703 1.382 -9.169 1.00 88.44 70 GLU A C 1
ATOM 538 O O . GLU A 1 70 ? -2.616 0.882 -8.892 1.00 88.44 70 GLU A O 1
ATOM 543 N N . ALA A 1 71 ? -3.902 2.703 -9.135 1.00 89.19 71 ALA A N 1
ATOM 544 C CA . ALA A 1 71 ? -2.989 3.659 -8.519 1.00 89.19 71 ALA A CA 1
ATOM 545 C C . ALA A 1 71 ? -3.603 4.213 -7.224 1.00 89.19 71 ALA A C 1
ATOM 547 O O . ALA A 1 71 ? -4.665 4.837 -7.252 1.00 89.19 71 ALA A O 1
ATOM 548 N N . VAL A 1 72 ? -2.911 4.030 -6.102 1.00 89.44 72 VAL A N 1
ATOM 549 C CA . VAL A 1 72 ? -3.325 4.485 -4.777 1.00 89.44 72 VAL A CA 1
ATOM 550 C C . VAL A 1 72 ? -2.476 5.675 -4.330 1.00 89.44 72 VAL A C 1
ATOM 552 O O . VAL A 1 72 ? -1.251 5.650 -4.413 1.00 89.44 72 VAL A O 1
ATOM 555 N N . ASN A 1 73 ? -3.125 6.734 -3.844 1.00 89.75 73 ASN A N 1
ATOM 556 C CA . ASN A 1 73 ? -2.446 7.828 -3.151 1.00 89.75 73 ASN A CA 1
ATOM 557 C C . ASN A 1 73 ? -2.534 7.586 -1.640 1.00 89.75 73 ASN A C 1
ATOM 559 O O . ASN A 1 73 ? -3.611 7.702 -1.057 1.00 89.75 73 ASN A O 1
ATOM 563 N N . THR A 1 74 ? -1.414 7.270 -0.998 1.00 87.94 74 THR A N 1
ATOM 564 C CA . THR A 1 74 ? -1.336 6.937 0.432 1.00 87.94 74 THR A CA 1
ATOM 565 C C . THR A 1 74 ? -1.755 8.107 1.326 1.00 87.94 74 THR A C 1
ATOM 567 O O . THR A 1 74 ? -2.326 7.885 2.391 1.00 87.94 74 THR A O 1
ATOM 570 N N . GLN A 1 75 ? -1.596 9.357 0.873 1.00 85.75 75 GLN A N 1
ATOM 571 C CA . GLN A 1 75 ? -2.069 10.545 1.596 1.00 85.75 75 GLN A CA 1
ATOM 572 C C . GLN A 1 75 ? -3.591 10.734 1.555 1.00 85.75 75 GLN A C 1
ATOM 574 O O . GLN A 1 75 ? -4.123 11.558 2.299 1.00 85.75 75 GLN A O 1
ATOM 579 N N . ALA A 1 76 ? -4.313 9.992 0.710 1.00 88.19 76 ALA A N 1
ATOM 580 C CA . ALA A 1 76 ? -5.776 10.006 0.723 1.00 88.19 76 ALA A CA 1
ATOM 581 C C . ALA A 1 76 ? -6.355 9.297 1.962 1.00 88.19 76 ALA A C 1
ATOM 583 O O . ALA A 1 76 ? -7.524 9.497 2.299 1.00 88.19 76 ALA A O 1
ATOM 584 N N . PHE A 1 77 ? -5.548 8.486 2.652 1.00 89.69 77 PHE A N 1
ATOM 585 C CA . PHE A 1 77 ? -5.963 7.724 3.822 1.00 89.69 77 PHE A CA 1
ATOM 586 C C . PHE A 1 77 ? -5.689 8.506 5.104 1.00 89.69 77 PHE A C 1
ATOM 588 O O . PHE A 1 77 ? -4.686 9.200 5.242 1.00 89.69 77 PHE A O 1
ATOM 595 N N . GLN A 1 78 ? -6.591 8.379 6.078 1.00 87.88 78 GLN A N 1
ATOM 596 C CA . GLN A 1 78 ? -6.438 9.039 7.379 1.00 87.88 78 GLN A CA 1
ATOM 597 C C . GLN A 1 78 ? -5.500 8.274 8.320 1.00 87.88 78 GLN A C 1
ATOM 599 O O . GLN A 1 78 ? -4.902 8.875 9.210 1.00 87.88 78 GLN A O 1
ATOM 604 N N . THR A 1 79 ? -5.391 6.952 8.156 1.00 89.56 79 THR A N 1
ATOM 605 C CA . THR A 1 79 ? -4.590 6.073 9.018 1.00 89.56 79 THR A CA 1
ATOM 606 C C . THR A 1 79 ? -3.967 4.927 8.224 1.00 89.56 79 THR A C 1
ATOM 608 O O . THR A 1 79 ? -4.528 4.479 7.222 1.00 89.56 79 THR A O 1
ATOM 611 N N . ALA A 1 80 ? -2.843 4.401 8.725 1.00 87.06 80 ALA A N 1
ATOM 612 C CA . ALA A 1 80 ? -2.180 3.226 8.157 1.00 87.06 80 ALA A CA 1
ATOM 613 C C . ALA A 1 80 ? -3.103 1.998 8.133 1.00 87.06 80 ALA A C 1
ATOM 615 O O . ALA A 1 80 ? -3.111 1.267 7.155 1.00 87.06 80 ALA A O 1
ATOM 616 N N . SER A 1 81 ? -3.944 1.813 9.156 1.00 87.31 81 SER A N 1
ATOM 617 C CA . SER A 1 81 ? -4.920 0.716 9.193 1.00 87.31 81 SER A CA 1
ATOM 618 C C . SER A 1 81 ? -6.001 0.836 8.116 1.00 87.31 81 SER A C 1
ATOM 620 O O . SER A 1 81 ? -6.439 -0.180 7.594 1.00 87.31 81 SER A O 1
ATOM 622 N N . ALA A 1 82 ? -6.429 2.054 7.759 1.00 89.88 82 ALA A N 1
ATOM 623 C CA . ALA A 1 82 ? -7.394 2.247 6.675 1.00 89.88 82 ALA A CA 1
ATOM 624 C C . ALA A 1 82 ? -6.779 1.901 5.311 1.00 89.88 82 ALA A C 1
ATOM 626 O O . ALA A 1 82 ? -7.431 1.273 4.482 1.00 89.88 82 ALA A O 1
ATOM 627 N N . LEU A 1 83 ? -5.514 2.277 5.097 1.00 89.25 83 LEU A N 1
ATOM 628 C CA . LEU A 1 83 ? -4.757 1.860 3.919 1.00 89.25 83 LEU A CA 1
ATOM 629 C C . LEU A 1 83 ? -4.531 0.339 3.916 1.00 89.25 83 LEU A C 1
ATOM 631 O O . LEU A 1 83 ? -4.692 -0.303 2.889 1.00 89.25 83 LEU A O 1
ATOM 635 N N . GLU A 1 84 ? -4.219 -0.260 5.062 1.00 87.62 84 GLU A N 1
ATOM 636 C CA . GLU A 1 84 ? -4.052 -1.709 5.188 1.00 87.62 84 GLU A CA 1
ATOM 637 C C . GLU A 1 84 ? -5.332 -2.477 4.837 1.00 87.62 84 GLU A C 1
ATOM 639 O O . GLU A 1 84 ? -5.287 -3.441 4.075 1.00 87.62 84 GLU A O 1
ATOM 644 N N . GLU A 1 85 ? -6.477 -2.044 5.369 1.00 88.50 85 GLU A N 1
ATOM 645 C CA . GLU A 1 85 ? -7.780 -2.658 5.101 1.00 88.50 85 GLU A CA 1
ATOM 646 C C . GLU A 1 85 ? -8.157 -2.547 3.620 1.00 88.50 85 GLU A C 1
ATOM 648 O O . GLU A 1 85 ? -8.659 -3.509 3.039 1.00 88.50 85 GLU A O 1
ATOM 653 N N . TYR A 1 86 ? -7.841 -1.407 3.002 1.00 89.12 86 TYR A N 1
ATOM 654 C CA . TYR A 1 86 ? -8.005 -1.189 1.572 1.00 89.12 86 TYR A CA 1
ATOM 655 C C . TYR A 1 86 ? -7.182 -2.170 0.734 1.00 89.12 86 TYR A C 1
ATOM 657 O O . TYR A 1 86 ? -7.723 -2.860 -0.125 1.00 89.12 86 TYR A O 1
ATOM 665 N N . LEU A 1 87 ? -5.883 -2.292 1.018 1.00 87.69 87 LEU A N 1
ATOM 666 C CA . LEU A 1 87 ? -4.999 -3.221 0.306 1.00 87.69 87 LEU A CA 1
ATOM 667 C C . LEU A 1 87 ? -5.427 -4.673 0.497 1.00 87.69 87 LEU A C 1
ATOM 669 O O . LEU A 1 87 ? -5.372 -5.463 -0.438 1.00 87.69 87 LEU A O 1
ATOM 673 N N . ARG A 1 88 ? -5.917 -5.010 1.691 1.00 86.00 88 ARG A N 1
ATOM 674 C CA . ARG A 1 88 ? -6.484 -6.325 1.976 1.00 86.00 88 ARG A CA 1
ATOM 675 C C . ARG A 1 88 ? -7.767 -6.599 1.188 1.00 86.00 88 ARG A C 1
ATOM 677 O O . ARG A 1 88 ? -8.082 -7.758 0.962 1.00 86.00 88 ARG A O 1
ATOM 684 N N . ASP A 1 89 ? -8.540 -5.587 0.799 1.00 86.00 89 ASP A N 1
ATOM 685 C CA . ASP A 1 89 ? -9.712 -5.769 -0.073 1.00 86.00 89 ASP A CA 1
ATOM 686 C C . ASP A 1 89 ? -9.337 -6.075 -1.529 1.00 86.00 89 ASP A C 1
ATOM 688 O O . ASP A 1 89 ? -10.058 -6.791 -2.225 1.00 86.00 89 ASP A O 1
ATOM 692 N N . LEU A 1 90 ? -8.174 -5.579 -1.951 1.00 84.38 90 LEU A N 1
ATOM 693 C CA . LEU A 1 90 ? -7.587 -5.831 -3.266 1.00 84.38 90 LEU A CA 1
ATOM 694 C C . LEU A 1 90 ? -6.812 -7.153 -3.336 1.00 84.38 90 LEU A C 1
ATOM 696 O O . LEU A 1 90 ? -6.396 -7.551 -4.423 1.00 84.38 90 LEU A O 1
ATOM 700 N N . ASP A 1 91 ? -6.624 -7.832 -2.203 1.00 81.56 91 ASP A N 1
ATOM 701 C CA . ASP A 1 91 ? -6.003 -9.150 -2.158 1.00 81.56 91 ASP A CA 1
ATOM 702 C C . ASP A 1 91 ? -6.832 -10.158 -2.977 1.00 81.56 91 ASP A C 1
ATOM 704 O O . ASP A 1 91 ? -7.991 -10.437 -2.638 1.00 81.56 91 ASP A O 1
ATOM 708 N N . PRO A 1 92 ? -6.263 -10.754 -4.039 1.00 73.06 92 PRO A N 1
ATOM 709 C CA . PRO A 1 92 ? -6.994 -11.702 -4.869 1.00 73.06 92 PRO A CA 1
ATOM 710 C C . PRO A 1 92 ? -7.396 -12.965 -4.099 1.00 73.06 92 PRO A C 1
ATOM 712 O O . PRO A 1 92 ? -8.383 -13.601 -4.468 1.00 73.06 92 PRO A O 1
ATOM 715 N N . ALA A 1 93 ? -6.684 -13.329 -3.024 1.00 74.12 93 ALA A N 1
ATOM 716 C CA . ALA A 1 93 ? -7.073 -14.467 -2.196 1.00 74.12 93 ALA A CA 1
ATOM 717 C C . ALA A 1 93 ? -8.350 -14.187 -1.382 1.00 74.12 93 ALA A C 1
ATOM 719 O O . ALA A 1 93 ? -9.152 -15.100 -1.198 1.00 74.12 93 ALA A O 1
ATOM 720 N N . LYS A 1 94 ? -8.596 -12.937 -0.967 1.00 71.00 94 LYS A N 1
ATOM 721 C CA . LYS A 1 94 ? -9.870 -12.506 -0.370 1.00 71.00 94 LYS A CA 1
ATOM 722 C C . LYS A 1 94 ? -11.013 -12.427 -1.390 1.00 71.00 94 LYS A C 1
ATOM 724 O O . LYS A 1 94 ? -12.150 -12.704 -1.029 1.00 71.00 94 LYS A O 1
ATOM 729 N N . GLN A 1 95 ? -10.747 -12.057 -2.645 1.00 62.47 95 GLN A N 1
ATOM 730 C CA . GLN A 1 95 ? -11.795 -11.942 -3.678 1.00 62.47 95 GLN A CA 1
ATOM 731 C C . GLN A 1 95 ? -12.304 -13.290 -4.218 1.00 62.47 95 GLN A C 1
ATOM 733 O O . GLN A 1 95 ? -13.321 -13.330 -4.910 1.00 62.47 95 GLN A O 1
ATOM 738 N N . ALA A 1 96 ? -11.594 -14.383 -3.934 1.00 61.12 96 ALA A N 1
ATOM 739 C CA . ALA A 1 96 ? -11.952 -15.730 -4.368 1.00 61.12 96 ALA A CA 1
ATOM 740 C C . ALA A 1 96 ? -12.891 -16.483 -3.397 1.00 61.12 96 ALA A C 1
ATOM 742 O O . ALA A 1 96 ? -13.238 -17.630 -3.698 1.00 61.12 96 ALA A O 1
ATOM 743 N N . ASP A 1 97 ? -13.279 -15.869 -2.270 1.00 51.31 97 ASP A N 1
ATOM 744 C CA . ASP A 1 97 ? -14.170 -16.436 -1.236 1.00 51.31 97 ASP A CA 1
ATOM 745 C C . ASP A 1 97 ? -15.635 -15.979 -1.383 1.00 51.31 97 ASP A C 1
ATOM 747 O O . ASP A 1 97 ? -15.880 -14.762 -1.568 1.00 51.31 97 ASP A O 1
#

pLDDT: mean 74.59, std 15.05, range [40.25, 90.31]

Radius of gyration: 12.81 Å; chains: 1; bounding box: 33×31×28 Å